Protein AF-A0A965XUZ6-F1 (afdb_monomer_lite)

pLDDT: mean 90.26, std 10.06, range [45.22, 97.56]

Sec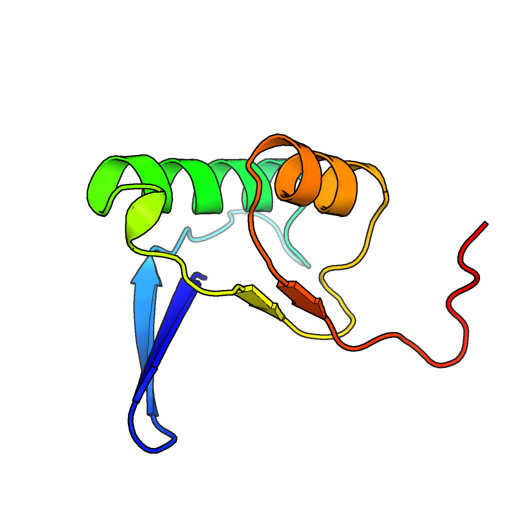ondary structure (DSSP, 8-state):
-EEEEETTEEEEEE----SSSSPPPHHHHHHHHHHHHHHH-GGG-S-EEE-TTS--HHHHHHHHHTT--EEEPPPTT----

Radius of gyration: 13.1 Å; chains: 1; bounding box: 34×32×27 Å

Foldseek 3Di:
DDFDDDPNDTHDDFDDDDPDPDDDDLVRVLVRVVVVCVVPNLVVAPAAEEEQVQDDDVNVVSCVVSVHHYDYHHDPPDDDD

Sequence (81 aa):
MIAIIYKGVAFPVVFKLLTKFGNSSTTERIELMDKFIDLFGLASIDCLMADREFVGAEWLQYLNKNGIRYYIRIRNNFILF

Structure (mmCIF, N/CA/C/O backbone):
data_AF-A0A965XUZ6-F1
#
_entry.id   AF-A0A965XUZ6-F1
#
loop_
_atom_site.group_PDB
_atom_site.id
_atom_site.type_symbol
_atom_site.label_atom_id
_atom_site.label_alt_id
_atom_site.label_comp_id
_atom_site.label_asym_id
_atom_site.label_entity_id
_atom_site.label_seq_id
_atom_site.pdbx_PDB_ins_code
_atom_site.Cartn_x
_atom_site.Cartn_y
_atom_site.Cartn_z
_atom_site.occupancy
_atom_site.B_iso_or_equiv
_atom_site.auth_seq_id
_atom_site.auth_comp_id
_atom_site.auth_asym_id
_atom_site.auth_atom_id
_atom_site.pdbx_PDB_model_num
ATOM 1 N N . MET A 1 1 ? -1.554 5.888 -4.469 1.00 92.38 1 MET A N 1
ATOM 2 C CA . MET A 1 1 ? -3.028 5.905 -4.345 1.00 92.38 1 MET A CA 1
ATOM 3 C C . MET A 1 1 ? -3.478 4.491 -4.044 1.00 92.38 1 MET A C 1
ATOM 5 O O . MET A 1 1 ? -2.941 3.579 -4.658 1.00 92.38 1 MET A O 1
ATOM 9 N N . ILE A 1 2 ? -4.426 4.327 -3.129 1.00 95.00 2 ILE A N 1
ATOM 10 C CA . ILE A 1 2 ? -5.139 3.076 -2.867 1.00 95.00 2 ILE A CA 1
ATOM 11 C C . ILE A 1 2 ? -6.562 3.265 -3.381 1.00 95.00 2 ILE A C 1
ATOM 13 O O . ILE A 1 2 ? -7.195 4.294 -3.114 1.00 95.00 2 ILE A O 1
ATOM 17 N N . ALA A 1 3 ? -7.037 2.295 -4.152 1.00 95.50 3 ALA A N 1
ATOM 18 C CA . ALA A 1 3 ? -8.362 2.308 -4.743 1.00 95.50 3 ALA A CA 1
ATOM 19 C C . ALA A 1 3 ? -9.026 0.944 -4.572 1.00 95.50 3 ALA A C 1
ATOM 21 O O . ALA A 1 3 ? -8.361 -0.090 -4.642 1.00 95.50 3 ALA A O 1
ATOM 22 N N . ILE A 1 4 ? -10.341 0.960 -4.389 1.00 94.12 4 ILE A N 1
ATOM 23 C CA . ILE A 1 4 ? -11.167 -0.246 -4.408 1.00 94.12 4 ILE A CA 1
ATOM 24 C C . ILE A 1 4 ? -11.618 -0.466 -5.849 1.00 94.12 4 ILE A C 1
ATOM 26 O O . ILE A 1 4 ? -12.115 0.459 -6.493 1.00 94.12 4 ILE A O 1
ATOM 30 N N . ILE A 1 5 ? -11.437 -1.680 -6.364 1.00 92.75 5 ILE A N 1
ATOM 31 C CA . ILE A 1 5 ? -11.879 -2.042 -7.711 1.00 92.75 5 ILE A CA 1
ATOM 32 C C . ILE A 1 5 ? -13.248 -2.706 -7.611 1.00 92.75 5 ILE A C 1
ATOM 34 O O . ILE A 1 5 ? -13.398 -3.741 -6.966 1.00 92.75 5 ILE A O 1
ATOM 38 N N . TYR A 1 6 ? -14.239 -2.136 -8.289 1.00 92.62 6 TYR A N 1
ATOM 39 C CA . TYR A 1 6 ? -15.578 -2.703 -8.376 1.00 92.62 6 TYR A CA 1
ATOM 40 C C . TYR A 1 6 ? -16.080 -2.638 -9.817 1.00 92.62 6 TYR A C 1
ATOM 42 O O . TYR A 1 6 ? -16.138 -1.567 -10.417 1.00 92.62 6 TYR A O 1
ATOM 50 N N . LYS A 1 7 ? -16.421 -3.802 -10.390 1.00 94.88 7 LYS A N 1
ATOM 51 C CA . LYS A 1 7 ? -16.912 -3.944 -11.776 1.00 94.88 7 LYS A CA 1
ATOM 52 C C . LYS A 1 7 ? -16.040 -3.225 -12.822 1.00 94.88 7 LYS A C 1
ATOM 54 O O . LYS A 1 7 ? -16.548 -2.566 -13.721 1.00 94.88 7 LYS A O 1
ATOM 59 N N . GLY A 1 8 ? -14.718 -3.346 -12.689 1.00 91.12 8 GLY A N 1
ATOM 60 C CA . GLY A 1 8 ? -13.752 -2.734 -13.610 1.00 91.12 8 GLY A CA 1
ATOM 61 C C . GLY A 1 8 ? -13.521 -1.234 -13.401 1.00 91.12 8 GLY A C 1
ATOM 62 O O . GLY A 1 8 ? -12.723 -0.646 -14.124 1.00 91.12 8 GLY A O 1
ATOM 63 N N . VAL A 1 9 ? -14.164 -0.620 -12.406 1.00 94.38 9 VAL A N 1
ATOM 64 C CA . VAL A 1 9 ? -13.970 0.788 -12.046 1.00 94.38 9 VAL A CA 1
ATOM 65 C C . VAL A 1 9 ? -13.142 0.875 -10.770 1.00 94.38 9 VAL A C 1
ATOM 67 O O . VAL A 1 9 ? -13.420 0.181 -9.792 1.00 94.38 9 VAL A O 1
ATOM 70 N N . ALA A 1 10 ? -12.118 1.726 -10.781 1.00 94.19 10 ALA A N 1
ATOM 71 C CA . ALA A 1 10 ? -11.313 2.025 -9.605 1.00 94.19 10 ALA A CA 1
ATOM 72 C C . ALA A 1 10 ? -11.883 3.247 -8.878 1.00 94.19 10 ALA A C 1
ATOM 74 O O . ALA A 1 10 ? -12.003 4.320 -9.468 1.00 94.19 10 ALA A O 1
ATOM 75 N N . PHE A 1 11 ? -12.186 3.089 -7.592 1.00 95.12 11 PHE A N 1
ATOM 76 C CA . PHE A 1 11 ? -12.633 4.157 -6.700 1.00 95.12 11 PHE A CA 1
ATOM 77 C C . PHE A 1 11 ? -11.487 4.524 -5.756 1.00 95.12 11 PHE A C 1
ATOM 79 O O . PHE A 1 11 ? -11.195 3.754 -4.835 1.00 95.12 11 PHE A O 1
ATOM 86 N N . PRO A 1 12 ? -10.790 5.653 -5.977 1.00 95.56 12 PRO A N 1
ATOM 87 C CA . PRO A 1 12 ? -9.740 6.111 -5.079 1.00 95.56 12 PRO A CA 1
ATOM 88 C C . PRO A 1 12 ? -10.311 6.390 -3.692 1.00 95.56 12 PRO A C 1
ATOM 90 O O . PRO A 1 12 ? -11.249 7.170 -3.555 1.00 95.56 12 PRO A O 1
ATOM 93 N N . VAL A 1 13 ? -9.723 5.780 -2.668 1.00 95.69 13 VAL A N 1
ATOM 94 C CA . VAL A 1 13 ? -10.155 5.954 -1.271 1.00 95.69 13 VAL A CA 1
ATOM 95 C C . VAL A 1 13 ? -9.105 6.675 -0.439 1.00 95.69 13 VAL A C 1
ATOM 97 O O . VAL A 1 13 ? -9.445 7.483 0.419 1.00 95.69 13 VAL A O 1
ATOM 100 N N . VAL A 1 14 ? -7.819 6.444 -0.722 1.00 95.75 14 VAL A N 1
ATOM 101 C CA . VAL A 1 14 ? -6.712 7.118 -0.035 1.00 95.75 14 VAL A CA 1
ATOM 102 C C . VAL A 1 14 ? -5.637 7.499 -1.047 1.00 95.75 14 VAL A C 1
ATOM 104 O O . VAL A 1 14 ? -5.109 6.665 -1.787 1.00 95.75 14 VAL A O 1
ATOM 107 N N . PHE A 1 15 ? -5.271 8.777 -1.090 1.00 95.00 15 PHE A N 1
ATOM 108 C CA . PHE A 1 15 ? -4.163 9.264 -1.906 1.00 95.00 15 PHE A CA 1
ATOM 109 C C . PHE A 1 15 ? -3.455 10.436 -1.228 1.00 95.00 15 PHE A C 1
ATOM 111 O O . PHE A 1 15 ? -4.001 11.105 -0.352 1.00 95.00 15 PHE A O 1
ATOM 118 N N . LYS A 1 16 ? -2.207 10.655 -1.638 1.00 91.06 16 LYS A N 1
ATOM 119 C CA . LYS A 1 16 ? -1.353 11.759 -1.208 1.00 91.06 16 LYS A CA 1
ATOM 120 C C . LYS A 1 16 ? -0.733 12.351 -2.465 1.00 91.06 16 LYS A C 1
ATOM 122 O O . LYS A 1 16 ? -0.207 11.605 -3.291 1.00 91.06 16 LYS A O 1
ATOM 127 N N . LEU A 1 17 ? -0.833 13.667 -2.613 1.00 92.00 17 LEU A N 1
ATOM 128 C CA . LEU A 1 17 ? -0.098 14.390 -3.643 1.00 92.00 17 LEU A CA 1
ATOM 129 C C . LEU A 1 17 ? 1.349 14.527 -3.175 1.00 92.00 17 LEU A C 1
ATOM 131 O O . LEU A 1 17 ? 1.602 14.973 -2.056 1.00 92.00 17 LEU A O 1
ATOM 135 N N . LEU A 1 18 ? 2.285 14.093 -4.012 1.00 90.12 18 LEU A N 1
ATOM 136 C CA . LEU A 1 18 ? 3.709 14.196 -3.725 1.00 90.12 18 LEU A CA 1
ATOM 137 C C . LEU A 1 18 ? 4.234 15.508 -4.306 1.00 90.12 18 LEU A C 1
ATOM 139 O O . LEU A 1 18 ? 3.923 15.859 -5.440 1.00 90.12 18 LEU A O 1
ATOM 143 N N . THR A 1 19 ? 5.055 16.221 -3.540 1.00 90.12 19 THR A N 1
ATOM 144 C CA . THR A 1 19 ? 5.691 17.482 -3.963 1.00 90.12 19 THR A CA 1
ATOM 145 C C . THR A 1 19 ? 6.964 17.258 -4.787 1.00 90.12 19 THR A C 1
ATOM 147 O O . THR A 1 19 ? 7.726 18.192 -5.022 1.00 90.12 19 THR A O 1
ATOM 150 N N . LYS A 1 20 ? 7.205 16.019 -5.228 1.00 89.00 20 LYS A N 1
ATOM 151 C CA . LYS A 1 20 ? 8.377 15.607 -6.004 1.00 89.00 20 LYS A CA 1
ATOM 152 C C . LYS A 1 20 ? 7.964 15.016 -7.348 1.00 89.00 20 LYS A C 1
ATOM 154 O O . LYS A 1 20 ? 6.891 14.430 -7.476 1.00 89.00 20 LYS A O 1
ATOM 159 N N . PHE A 1 21 ? 8.859 15.122 -8.323 1.00 78.75 21 PHE A N 1
ATOM 160 C CA . PHE A 1 21 ? 8.733 14.432 -9.602 1.00 78.75 21 PHE A CA 1
ATOM 161 C C . PHE A 1 21 ? 9.174 12.967 -9.470 1.00 78.75 21 PHE A C 1
ATOM 163 O O . PHE A 1 21 ? 10.106 12.655 -8.728 1.00 78.75 21 PHE A O 1
ATOM 170 N N . GLY A 1 22 ? 8.520 12.072 -10.211 1.00 82.19 22 GLY A N 1
ATOM 171 C CA . GLY A 1 22 ? 8.817 10.639 -10.214 1.00 82.19 22 GLY A CA 1
ATOM 172 C C . GLY A 1 22 ? 7.914 9.812 -9.294 1.00 82.19 22 GLY A C 1
ATOM 173 O O . GLY A 1 22 ? 6.823 10.233 -8.914 1.00 82.19 22 GLY A O 1
ATOM 174 N N . ASN A 1 23 ? 8.364 8.598 -8.976 1.00 82.00 23 ASN A N 1
ATOM 175 C CA . ASN A 1 23 ? 7.561 7.591 -8.284 1.00 82.00 23 ASN A CA 1
ATOM 176 C C . ASN A 1 23 ? 7.626 7.709 -6.753 1.00 82.00 23 ASN A C 1
ATOM 178 O O . ASN A 1 23 ? 8.551 8.287 -6.177 1.00 82.00 23 ASN A O 1
ATOM 182 N N . SER A 1 24 ? 6.637 7.104 -6.087 1.00 84.81 24 SER A N 1
ATOM 183 C CA . SER A 1 24 ? 6.625 6.977 -4.624 1.00 84.81 24 SER A CA 1
ATOM 184 C C . SER A 1 24 ? 7.840 6.201 -4.095 1.00 84.81 24 SER A C 1
ATOM 186 O O . SER A 1 24 ? 8.292 5.237 -4.723 1.00 84.81 24 SER A O 1
ATOM 188 N N . SER A 1 25 ? 8.355 6.584 -2.926 1.00 91.12 25 SER A N 1
ATOM 189 C CA . SER A 1 25 ? 9.327 5.785 -2.167 1.00 91.12 25 SER A CA 1
ATOM 190 C C . SER A 1 25 ? 8.624 4.661 -1.396 1.00 91.12 25 SER A C 1
ATOM 192 O O . SER A 1 25 ? 7.402 4.668 -1.253 1.00 91.12 25 SER A O 1
ATOM 194 N N . THR A 1 26 ? 9.379 3.683 -0.879 1.00 92.06 26 THR A N 1
ATOM 195 C C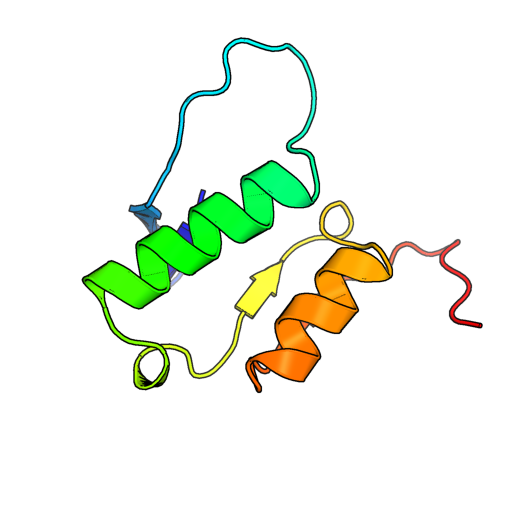A . THR A 1 26 ? 8.809 2.640 -0.006 1.00 92.06 26 THR A CA 1
ATOM 196 C C . THR A 1 26 ? 8.148 3.244 1.227 1.00 92.06 26 THR A C 1
ATOM 198 O O . THR A 1 26 ? 7.015 2.887 1.530 1.00 92.06 26 THR A O 1
ATOM 201 N N . THR A 1 27 ? 8.795 4.218 1.868 1.00 93.56 27 THR A N 1
ATOM 202 C CA . THR A 1 27 ? 8.251 4.933 3.029 1.00 93.56 27 THR A CA 1
ATOM 203 C C . THR A 1 27 ? 6.910 5.591 2.716 1.00 93.56 27 THR A C 1
ATOM 205 O O . THR A 1 27 ? 5.949 5.389 3.443 1.00 93.56 27 THR A O 1
ATOM 208 N N . GLU A 1 28 ? 6.791 6.296 1.586 1.00 94.12 28 GLU A N 1
ATOM 209 C CA . GLU A 1 28 ? 5.527 6.937 1.191 1.00 94.12 28 GLU A CA 1
ATOM 210 C C . GLU A 1 28 ? 4.410 5.923 0.914 1.00 94.12 28 GLU A C 1
ATOM 212 O O . GLU A 1 28 ? 3.235 6.230 1.118 1.00 94.12 28 GLU A O 1
ATOM 217 N N . ARG A 1 29 ? 4.751 4.719 0.437 1.00 93.44 29 ARG A N 1
ATOM 218 C CA . ARG A 1 29 ? 3.776 3.634 0.255 1.00 93.44 29 ARG A CA 1
ATOM 219 C C . ARG A 1 29 ? 3.319 3.051 1.584 1.00 93.44 29 ARG A C 1
ATOM 221 O O . ARG A 1 29 ? 2.126 2.802 1.732 1.00 93.44 29 ARG A O 1
ATOM 228 N N . ILE A 1 30 ? 4.247 2.856 2.518 1.00 95.44 30 ILE A N 1
ATOM 229 C CA . ILE A 1 30 ? 3.954 2.392 3.878 1.00 95.44 30 ILE A CA 1
ATOM 230 C C . ILE A 1 30 ? 3.049 3.405 4.582 1.00 95.44 30 ILE A C 1
ATOM 232 O O . ILE A 1 30 ? 1.9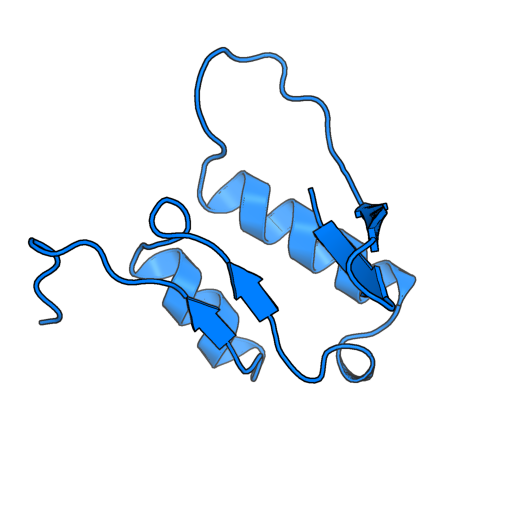64 3.030 4.999 1.00 95.44 30 ILE A O 1
ATOM 236 N N . GLU A 1 31 ? 3.398 4.695 4.570 1.00 96.00 31 GLU A N 1
ATOM 237 C CA . GLU A 1 31 ? 2.554 5.761 5.135 1.00 96.00 31 GLU A CA 1
ATOM 238 C C . GLU A 1 31 ? 1.133 5.756 4.552 1.00 96.00 31 GLU A C 1
ATOM 240 O O . GLU A 1 31 ? 0.151 6.001 5.254 1.00 96.00 31 GLU A O 1
ATOM 245 N N . LEU A 1 32 ? 1.007 5.501 3.246 1.00 95.94 32 LEU A N 1
ATOM 246 C CA . LEU A 1 32 ? -0.293 5.452 2.587 1.00 95.94 32 LEU A CA 1
ATOM 247 C C . LEU A 1 32 ? -1.109 4.220 3.008 1.00 95.94 32 LEU A C 1
ATOM 249 O O . LEU A 1 32 ? -2.327 4.336 3.155 1.00 95.94 32 LEU A O 1
ATOM 253 N N . MET A 1 33 ? -0.455 3.068 3.187 1.00 96.62 33 MET A N 1
ATOM 254 C CA . MET A 1 33 ? -1.088 1.845 3.691 1.00 96.62 33 MET A CA 1
ATOM 255 C C . MET A 1 33 ? -1.484 1.972 5.154 1.00 96.62 33 MET A C 1
ATOM 257 O O . MET A 1 33 ? -2.615 1.633 5.484 1.00 96.62 33 MET A O 1
ATOM 261 N N . ASP A 1 34 ? -0.609 2.514 5.999 1.00 97.00 34 ASP A N 1
ATOM 262 C CA . ASP A 1 34 ? -0.897 2.755 7.413 1.00 97.00 34 ASP A CA 1
ATOM 263 C C . ASP A 1 34 ? -2.119 3.668 7.544 1.00 97.00 34 ASP A C 1
ATOM 265 O O . ASP A 1 34 ? -3.080 3.322 8.221 1.00 97.00 34 ASP A O 1
ATOM 269 N N . LYS A 1 35 ? -2.182 4.750 6.756 1.00 97.25 35 LYS A N 1
ATOM 270 C CA . LYS A 1 35 ? -3.365 5.620 6.716 1.00 97.25 35 LYS A CA 1
ATOM 271 C C . LYS A 1 35 ? -4.641 4.887 6.291 1.00 97.25 35 LYS A C 1
ATOM 273 O O . LYS A 1 35 ? -5.721 5.206 6.779 1.00 97.25 35 LYS A O 1
ATOM 278 N N . PHE A 1 36 ? -4.555 3.948 5.351 1.00 97.06 36 PHE A N 1
ATOM 279 C CA . PHE A 1 36 ? -5.711 3.130 4.982 1.00 97.06 36 PHE A CA 1
ATOM 280 C C . PHE A 1 36 ? -6.126 2.209 6.137 1.00 97.06 36 PHE A C 1
ATOM 282 O O . PHE A 1 36 ? -7.311 2.125 6.454 1.00 97.06 36 PHE A O 1
ATOM 289 N N . ILE A 1 37 ? -5.163 1.553 6.783 1.00 97.00 37 ILE A N 1
ATOM 290 C CA . ILE A 1 37 ? -5.396 0.647 7.912 1.00 97.00 37 ILE A CA 1
ATOM 291 C C . ILE A 1 37 ? -6.001 1.404 9.098 1.00 97.00 37 ILE A C 1
ATOM 293 O O . ILE A 1 37 ? -6.936 0.898 9.710 1.00 97.00 37 ILE A O 1
ATOM 297 N N . ASP A 1 38 ? -5.553 2.625 9.372 1.00 97.56 38 ASP A N 1
ATOM 298 C CA . ASP A 1 38 ? -6.108 3.471 10.432 1.00 97.56 38 ASP A CA 1
ATOM 299 C C . ASP A 1 38 ? -7.577 3.842 10.173 1.00 97.56 38 ASP A C 1
ATOM 301 O O . ASP A 1 38 ? -8.375 3.931 11.105 1.00 97.56 38 ASP A O 1
ATOM 305 N N . LEU A 1 39 ? -7.951 4.055 8.907 1.00 97.19 39 LEU A N 1
ATOM 306 C CA . LEU A 1 39 ? -9.306 4.464 8.524 1.00 97.19 39 LEU A CA 1
ATOM 307 C C . LEU A 1 39 ? -10.288 3.291 8.417 1.00 97.19 39 LEU A C 1
ATOM 309 O O . LEU A 1 39 ? -11.456 3.440 8.772 1.00 97.19 39 LEU A O 1
ATOM 313 N N . PHE A 1 40 ? -9.841 2.148 7.893 1.00 95.94 40 PHE A N 1
ATOM 314 C CA . PHE A 1 40 ? -10.718 1.029 7.516 1.00 95.94 40 PHE A CA 1
ATOM 315 C C . PHE A 1 40 ? -10.439 -0.264 8.292 1.00 95.94 40 PHE A C 1
ATOM 317 O O . PHE A 1 40 ? -11.223 -1.211 8.221 1.00 95.94 40 PHE A O 1
ATOM 324 N N . GLY A 1 41 ? -9.342 -0.315 9.047 1.00 96.75 41 GLY A N 1
ATOM 325 C CA . GLY A 1 41 ? -8.874 -1.497 9.760 1.00 96.75 41 GLY A CA 1
ATOM 326 C C . GLY A 1 41 ? -8.159 -2.495 8.848 1.00 96.75 41 GLY A C 1
ATOM 327 O O . GLY A 1 41 ? -8.525 -2.691 7.690 1.00 96.75 41 GLY A O 1
ATOM 328 N N . LEU A 1 42 ? -7.162 -3.196 9.392 1.00 96.12 42 LEU A N 1
ATOM 329 C CA . LEU A 1 42 ? -6.391 -4.212 8.662 1.00 96.12 42 LEU A CA 1
ATOM 330 C C . LEU A 1 42 ? -7.279 -5.349 8.124 1.00 96.12 42 LEU A C 1
ATOM 332 O O . LEU A 1 42 ? -7.070 -5.825 7.013 1.00 96.12 42 LEU A O 1
ATOM 336 N N . ALA A 1 43 ? -8.311 -5.735 8.880 1.00 96.12 43 ALA A N 1
ATOM 337 C CA . ALA A 1 43 ? -9.246 -6.799 8.509 1.00 96.12 43 ALA A CA 1
ATOM 338 C C . ALA A 1 43 ? -10.092 -6.484 7.258 1.00 96.12 43 ALA A C 1
ATOM 340 O O . ALA A 1 43 ? -10.703 -7.389 6.697 1.00 96.12 43 ALA A O 1
ATOM 341 N N . SER A 1 44 ? -10.130 -5.223 6.810 1.00 95.50 44 SER A N 1
ATOM 342 C CA . SER A 1 44 ? -10.810 -4.835 5.567 1.00 95.50 44 SER A CA 1
ATOM 343 C C . SER A 1 44 ? -10.041 -5.233 4.300 1.00 95.50 44 SER A C 1
ATOM 345 O O . SER A 1 44 ? -10.589 -5.169 3.199 1.00 95.50 44 SER A O 1
ATOM 347 N N . ILE A 1 45 ? -8.779 -5.649 4.440 1.00 95.25 45 ILE A N 1
ATOM 348 C CA . ILE A 1 45 ? -7.899 -6.001 3.329 1.00 95.25 45 ILE A CA 1
ATOM 349 C C . ILE A 1 45 ? -7.868 -7.524 3.180 1.00 95.25 45 ILE A C 1
ATOM 351 O O . ILE A 1 45 ? -7.201 -8.209 3.949 1.00 95.25 45 ILE A O 1
ATOM 355 N N . ASP A 1 46 ? -8.528 -8.066 2.153 1.00 93.81 46 ASP A N 1
ATOM 356 C CA . ASP A 1 46 ? -8.310 -9.473 1.771 1.00 93.81 46 ASP A CA 1
ATOM 357 C C . ASP A 1 46 ? -6.990 -9.635 1.002 1.00 93.81 46 ASP A C 1
ATOM 359 O O . ASP A 1 46 ? -6.175 -10.508 1.308 1.00 93.81 46 ASP A O 1
ATOM 363 N N . CYS A 1 47 ? -6.743 -8.764 0.018 1.00 94.44 47 CYS A N 1
ATOM 364 C CA . CYS A 1 47 ? -5.463 -8.712 -0.672 1.00 94.44 47 CYS A CA 1
ATOM 365 C C . CYS A 1 47 ? -5.152 -7.345 -1.289 1.00 94.44 47 CYS A C 1
ATOM 367 O O . CYS A 1 47 ? -6.042 -6.556 -1.608 1.00 94.44 47 CYS A O 1
ATOM 369 N N . LEU A 1 48 ? -3.861 -7.092 -1.498 1.00 95.31 48 LEU A N 1
ATOM 370 C CA . LEU A 1 48 ? -3.345 -5.934 -2.214 1.00 95.31 48 LEU A CA 1
ATOM 371 C C . LEU A 1 48 ? -2.894 -6.330 -3.624 1.00 95.31 48 LEU A C 1
ATOM 373 O O . LEU A 1 48 ? -2.008 -7.167 -3.789 1.00 95.31 48 LEU A O 1
ATOM 377 N N . MET A 1 49 ? -3.448 -5.686 -4.649 1.00 94.38 49 MET A N 1
ATOM 378 C CA . MET A 1 49 ? -2.983 -5.828 -6.031 1.00 94.38 49 MET A CA 1
ATOM 379 C C . MET A 1 49 ? -2.170 -4.605 -6.447 1.00 94.38 49 MET A C 1
ATOM 381 O O . MET A 1 49 ? -2.615 -3.475 -6.244 1.00 94.38 49 MET A O 1
ATOM 385 N N . ALA A 1 50 ? -1.001 -4.815 -7.051 1.00 93.00 50 ALA A N 1
ATOM 386 C CA . ALA A 1 50 ? -0.180 -3.719 -7.561 1.00 93.00 50 ALA A CA 1
ATOM 387 C C . ALA A 1 50 ? 0.637 -4.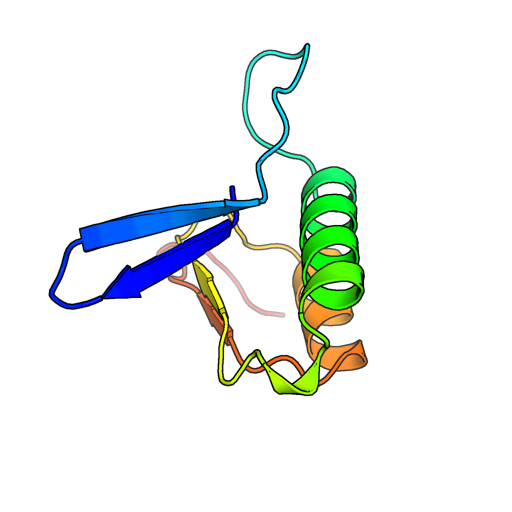119 -8.798 1.00 93.00 50 ALA A C 1
ATOM 389 O O . ALA A 1 50 ? 0.848 -5.297 -9.097 1.00 93.00 50 ALA A O 1
ATOM 390 N N . ASP A 1 51 ? 1.097 -3.120 -9.548 1.00 89.75 51 ASP A N 1
ATOM 391 C CA . ASP A 1 51 ? 1.915 -3.352 -10.731 1.00 89.75 51 ASP A CA 1
ATOM 392 C C . ASP A 1 51 ? 3.410 -3.561 -10.405 1.00 89.75 51 ASP A C 1
ATOM 394 O O . ASP A 1 51 ? 3.858 -3.562 -9.260 1.00 89.75 51 ASP A O 1
ATOM 398 N N . ARG A 1 52 ? 4.194 -3.716 -11.473 1.00 87.00 52 ARG A N 1
ATOM 399 C CA . ARG A 1 52 ? 5.628 -4.029 -11.471 1.00 87.00 52 ARG A CA 1
ATOM 400 C C . ARG A 1 52 ? 6.552 -2.923 -10.965 1.00 87.00 52 ARG A C 1
ATOM 402 O O . ARG A 1 52 ? 7.771 -3.092 -11.015 1.00 87.00 52 ARG A O 1
ATOM 409 N N . GLU A 1 53 ? 6.013 -1.768 -10.607 1.00 85.88 53 GLU A N 1
ATOM 410 C CA . GLU A 1 53 ? 6.746 -0.661 -9.989 1.00 85.88 53 GLU A CA 1
ATOM 411 C C . GLU A 1 53 ? 6.691 -0.728 -8.460 1.00 85.88 53 GLU A C 1
ATOM 413 O O . GLU A 1 53 ? 7.527 -0.129 -7.788 1.00 85.88 53 GLU A O 1
ATOM 418 N N . PHE A 1 54 ? 5.771 -1.520 -7.905 1.00 86.00 54 PHE A N 1
ATOM 419 C CA . PHE A 1 54 ? 5.548 -1.670 -6.467 1.00 86.00 54 PHE A CA 1
ATOM 420 C C . PHE A 1 54 ? 6.276 -2.898 -5.913 1.00 86.00 54 PHE A C 1
ATOM 422 O O . PHE A 1 54 ? 5.698 -3.732 -5.222 1.00 86.00 54 PHE A O 1
ATOM 429 N N . VAL A 1 55 ? 7.561 -3.013 -6.238 1.00 79.75 55 VAL A N 1
ATOM 430 C CA . VAL A 1 55 ? 8.439 -4.118 -5.833 1.00 79.75 55 VAL A CA 1
ATOM 431 C C . VAL A 1 55 ? 9.605 -3.590 -4.989 1.00 79.75 55 VAL A C 1
ATOM 433 O O . VAL A 1 55 ? 10.083 -2.479 -5.212 1.00 79.75 55 VAL A O 1
ATOM 436 N N . GLY A 1 56 ? 10.060 -4.365 -4.001 1.00 87.06 56 GLY A N 1
ATOM 437 C CA . GLY A 1 56 ? 11.203 -4.016 -3.144 1.00 87.06 56 GLY A CA 1
ATOM 438 C C . GLY A 1 56 ? 11.209 -4.794 -1.827 1.00 87.06 56 GLY A C 1
ATOM 439 O O . GLY A 1 56 ? 10.149 -5.029 -1.257 1.00 87.06 56 GLY A O 1
ATOM 440 N N . ALA A 1 57 ? 12.387 -5.187 -1.336 1.00 90.06 57 ALA A N 1
ATOM 441 C CA . ALA A 1 57 ? 12.513 -6.069 -0.168 1.00 90.06 57 ALA A CA 1
ATOM 442 C C . ALA A 1 57 ? 11.819 -5.512 1.087 1.00 90.06 57 ALA A C 1
ATOM 444 O O . ALA A 1 57 ? 11.013 -6.202 1.700 1.00 90.06 57 ALA A O 1
ATOM 445 N N . GLU A 1 58 ? 12.065 -4.242 1.419 1.00 93.06 58 GLU A N 1
ATOM 446 C CA . GLU A 1 58 ? 11.443 -3.566 2.567 1.00 93.06 58 GLU A CA 1
ATOM 447 C C . GLU A 1 58 ? 9.913 -3.491 2.432 1.00 93.06 58 GLU A C 1
ATOM 449 O O . GLU A 1 58 ? 9.179 -3.737 3.385 1.00 93.06 58 GLU A O 1
ATOM 454 N N . TRP A 1 59 ? 9.422 -3.220 1.221 1.00 93.81 59 TRP A N 1
ATOM 455 C CA . TRP A 1 59 ? 7.992 -3.174 0.937 1.00 93.81 59 TRP A CA 1
ATOM 456 C C . TRP A 1 59 ? 7.329 -4.540 1.144 1.00 93.81 59 TRP A C 1
ATOM 458 O O . TRP A 1 59 ? 6.322 -4.644 1.840 1.00 93.81 59 TRP A O 1
ATOM 468 N N . LEU A 1 60 ? 7.922 -5.601 0.593 1.00 93.31 60 LEU A N 1
ATOM 469 C CA . LEU A 1 60 ? 7.411 -6.962 0.759 1.00 93.31 60 LEU A CA 1
ATOM 470 C C . LEU A 1 60 ? 7.502 -7.423 2.220 1.00 93.31 60 LEU A C 1
ATOM 472 O O . LEU A 1 60 ? 6.583 -8.069 2.718 1.00 93.31 60 LEU A O 1
ATOM 476 N N . GLN A 1 61 ? 8.568 -7.049 2.933 1.00 95.50 61 GLN A N 1
ATOM 477 C CA . GLN A 1 61 ? 8.716 -7.342 4.356 1.00 95.50 61 GLN A CA 1
ATOM 478 C C . GLN A 1 61 ? 7.633 -6.654 5.194 1.00 95.50 61 GLN A C 1
ATOM 480 O O . GLN A 1 61 ? 7.071 -7.291 6.085 1.00 95.50 61 GLN A O 1
ATOM 485 N N . TYR A 1 62 ? 7.301 -5.394 4.896 1.00 96.44 62 TYR A N 1
ATOM 486 C CA . TYR A 1 62 ? 6.188 -4.694 5.536 1.00 96.44 62 TYR A CA 1
ATOM 487 C C . TYR A 1 62 ? 4.858 -5.430 5.317 1.00 96.44 62 TYR A C 1
ATOM 489 O O . TYR A 1 62 ? 4.126 -5.665 6.281 1.00 96.44 62 TYR A O 1
ATOM 497 N N . LEU A 1 63 ? 4.560 -5.853 4.083 1.00 96.19 63 LEU A N 1
ATOM 498 C CA . LEU A 1 63 ? 3.329 -6.594 3.785 1.00 96.19 63 LEU A CA 1
ATOM 499 C C . LEU A 1 63 ? 3.282 -7.933 4.535 1.00 96.19 63 LEU A C 1
ATOM 501 O O . LEU A 1 63 ? 2.275 -8.245 5.169 1.00 96.19 63 LEU A O 1
ATOM 505 N N . ASN A 1 64 ? 4.393 -8.677 4.542 1.00 96.00 64 ASN A N 1
ATOM 506 C CA . ASN A 1 64 ? 4.510 -9.948 5.259 1.00 96.00 64 ASN A CA 1
ATOM 507 C C . ASN A 1 64 ? 4.326 -9.769 6.775 1.00 96.00 64 ASN A C 1
ATOM 509 O O . ASN A 1 64 ? 3.597 -10.537 7.399 1.00 96.00 64 ASN A O 1
ATOM 513 N N . LYS A 1 65 ? 4.950 -8.743 7.370 1.00 97.06 65 LYS A N 1
ATOM 514 C CA . LYS A 1 65 ? 4.848 -8.451 8.809 1.00 97.06 65 LYS A CA 1
ATOM 515 C C . LYS A 1 65 ? 3.413 -8.129 9.233 1.00 97.06 65 LYS A C 1
ATOM 517 O O . LYS A 1 65 ? 3.009 -8.509 10.326 1.00 97.06 65 LYS A O 1
ATOM 522 N N . ASN A 1 66 ? 2.658 -7.452 8.372 1.00 96.19 66 ASN A N 1
ATOM 523 C CA . ASN A 1 66 ? 1.257 -7.112 8.618 1.00 96.19 66 ASN A CA 1
ATOM 524 C C . ASN A 1 66 ? 0.277 -8.212 8.169 1.00 96.19 66 ASN A C 1
ATOM 526 O O . ASN A 1 66 ? -0.930 -8.015 8.249 1.00 96.19 66 ASN A O 1
ATOM 530 N N . GLY A 1 67 ? 0.764 -9.358 7.675 1.00 96.06 67 GLY A N 1
ATOM 531 C CA . GLY A 1 67 ? -0.094 -10.445 7.195 1.00 96.06 67 GLY A CA 1
ATOM 532 C C . GLY A 1 67 ? -0.947 -10.075 5.976 1.00 96.06 67 GLY A C 1
ATOM 533 O O . GLY A 1 67 ? 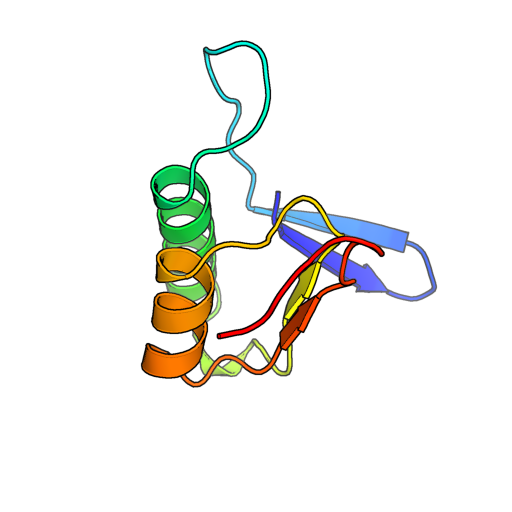-1.972 -10.709 5.728 1.00 96.06 67 GLY A O 1
ATOM 534 N N . ILE A 1 68 ? -0.546 -9.054 5.215 1.00 96.62 68 ILE A N 1
ATOM 535 C CA . ILE A 1 68 ? -1.291 -8.578 4.048 1.00 96.62 68 ILE A CA 1
ATOM 536 C C . ILE A 1 68 ? -0.961 -9.485 2.869 1.00 96.62 68 ILE A C 1
ATOM 538 O O . ILE A 1 68 ? 0.174 -9.518 2.395 1.00 96.62 68 ILE A O 1
ATOM 542 N N . ARG A 1 69 ? -1.962 -10.208 2.362 1.00 96.62 69 ARG A N 1
ATOM 543 C CA . ARG A 1 69 ? -1.822 -11.010 1.140 1.00 96.62 69 ARG A CA 1
ATOM 544 C C . ARG A 1 69 ? -1.670 -10.070 -0.059 1.00 96.62 69 ARG A C 1
ATOM 546 O O . ARG A 1 69 ? -2.390 -9.079 -0.146 1.00 96.62 69 ARG A O 1
ATOM 553 N N . TYR A 1 70 ? -0.774 -10.356 -1.000 1.00 95.12 70 TYR A N 1
ATOM 554 C CA . TYR A 1 70 ? -0.570 -9.486 -2.163 1.00 95.12 70 TYR A CA 1
ATOM 555 C C . TYR A 1 70 ? -0.368 -10.244 -3.473 1.00 95.12 70 TYR A C 1
ATOM 557 O O . TYR A 1 70 ? 0.184 -11.340 -3.504 1.00 95.12 70 TYR A O 1
ATOM 565 N N . TYR A 1 71 ? -0.776 -9.599 -4.566 1.00 93.88 71 TYR A N 1
ATOM 566 C CA . TYR A 1 71 ? -0.551 -10.030 -5.942 1.00 93.88 71 TYR A CA 1
ATOM 567 C C . TYR A 1 71 ? 0.113 -8.885 -6.705 1.00 93.88 71 TYR A C 1
ATOM 569 O O . TYR A 1 71 ? -0.538 -7.931 -7.135 1.00 93.88 71 TYR A O 1
ATOM 577 N N . ILE A 1 72 ? 1.436 -8.961 -6.837 1.00 92.56 72 ILE A N 1
ATOM 578 C CA . ILE A 1 72 ? 2.241 -7.915 -7.467 1.00 92.56 72 ILE A CA 1
ATOM 579 C C . ILE A 1 72 ? 2.823 -8.461 -8.764 1.00 92.56 72 ILE A C 1
ATOM 581 O O . ILE A 1 72 ? 3.447 -9.523 -8.779 1.00 92.56 72 ILE A O 1
ATOM 585 N N . ARG A 1 73 ? 2.626 -7.740 -9.871 1.00 89.25 73 ARG A N 1
ATOM 586 C CA . ARG A 1 73 ? 3.159 -8.166 -11.171 1.00 89.25 73 ARG A CA 1
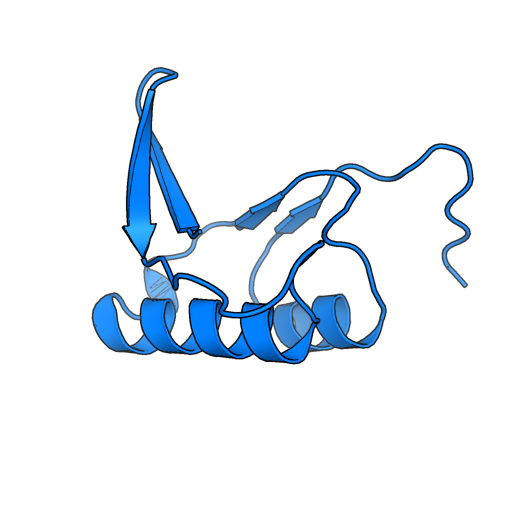ATOM 587 C C . ARG A 1 73 ? 4.686 -8.073 -11.175 1.00 89.25 73 ARG A C 1
ATOM 589 O O . ARG A 1 73 ? 5.234 -6.998 -10.980 1.00 89.25 73 ARG A O 1
ATOM 596 N N . ILE A 1 74 ? 5.382 -9.163 -11.476 1.00 82.75 74 ILE A N 1
ATOM 597 C CA . ILE A 1 74 ? 6.852 -9.197 -11.510 1.00 82.75 74 ILE A CA 1
ATOM 598 C C . ILE A 1 74 ? 7.375 -8.684 -12.871 1.00 82.75 74 ILE A C 1
ATOM 600 O O . ILE A 1 74 ? 6.757 -8.915 -13.912 1.00 82.75 74 ILE A O 1
ATOM 604 N N . ARG A 1 75 ? 8.499 -7.943 -12.888 1.00 76.44 75 ARG A N 1
ATOM 605 C CA . ARG A 1 75 ? 9.205 -7.579 -14.140 1.00 76.44 75 ARG A CA 1
ATOM 606 C C . ARG A 1 75 ? 9.972 -8.795 -14.665 1.00 76.44 75 ARG A C 1
ATOM 608 O O . ARG A 1 75 ? 10.551 -9.522 -13.876 1.00 76.44 75 ARG A O 1
ATOM 615 N N . ASN A 1 76 ? 10.093 -8.938 -15.985 1.00 69.31 76 ASN A N 1
ATOM 616 C CA . ASN A 1 76 ? 10.800 -10.071 -16.605 1.00 69.31 76 ASN A CA 1
ATOM 617 C C . ASN A 1 76 ? 12.269 -10.248 -16.144 1.00 69.31 76 ASN A C 1
ATOM 619 O O . ASN A 1 76 ? 12.810 -11.337 -16.252 1.00 69.31 76 ASN A O 1
ATOM 623 N N . ASN A 1 77 ? 12.897 -9.195 -15.602 1.00 65.56 77 ASN A N 1
ATOM 624 C CA . ASN A 1 77 ? 14.290 -9.194 -15.132 1.00 65.56 77 ASN A CA 1
ATOM 625 C C . ASN A 1 77 ? 14.408 -9.149 -13.595 1.00 65.56 77 ASN A C 1
ATOM 627 O O . ASN A 1 77 ? 15.403 -8.654 -13.068 1.00 65.56 77 ASN A O 1
ATOM 631 N N . PHE A 1 78 ? 13.371 -9.556 -12.861 1.00 62.56 78 PHE A N 1
ATOM 632 C CA . PHE A 1 78 ? 13.380 -9.506 -11.400 1.00 62.56 78 PHE A CA 1
ATOM 633 C C . PHE A 1 78 ? 13.902 -10.831 -10.830 1.00 62.56 78 PHE A C 1
ATOM 635 O O . PHE A 1 78 ? 13.261 -11.867 -10.990 1.00 62.56 78 PHE A O 1
ATOM 642 N N . ILE A 1 79 ? 15.063 -10.795 -10.174 1.00 58.38 79 ILE A N 1
ATOM 643 C CA . ILE A 1 79 ? 15.643 -11.954 -9.487 1.00 58.38 79 ILE A CA 1
ATOM 644 C C . ILE A 1 79 ? 15.199 -11.894 -8.022 1.00 58.38 79 ILE A C 1
ATOM 646 O O . ILE A 1 79 ? 15.521 -10.940 -7.315 1.00 58.38 79 ILE A O 1
ATOM 650 N N . LEU A 1 80 ? 14.425 -12.888 -7.588 1.00 55.44 80 LEU A N 1
ATOM 651 C CA . LEU A 1 80 ? 14.168 -13.153 -6.173 1.00 55.44 80 LEU A CA 1
ATOM 652 C C . LEU A 1 80 ? 15.355 -13.973 -5.654 1.00 55.44 80 LEU A C 1
ATOM 654 O O . LEU A 1 80 ? 15.574 -15.080 -6.142 1.00 55.44 80 LEU A O 1
ATOM 658 N N . PHE A 1 81 ? 16.133 -13.400 -4.736 1.00 45.22 81 PHE A N 1
ATOM 659 C CA . PHE A 1 81 ? 17.147 -14.121 -3.964 1.00 45.22 81 PHE A CA 1
ATOM 660 C C . PHE A 1 81 ? 16.549 -14.551 -2.627 1.00 45.22 81 PHE A C 1
ATOM 662 O O . PHE A 1 81 ? 15.816 -13.720 -2.037 1.00 45.22 81 PHE A O 1
#